Protein AF-A0A920E3K7-F1 (afdb_monomer)

Sequence (68 aa):
MLFLPNILSKNVPSGESEKDNKIIKEHGVIKNFNFKPKNHLELAENLGLLDYKKAIKISGSRFFNFKE

Solvent-accessible surface area (backbone atoms only — not comparable to full-atom values): 4810 Å² total; per-residue (Å²): 130,92,80,73,76,83,84,79,59,92,85,57,79,81,66,93,53,82,86,54,62,77,87,89,77,86,82,87,78,86,80,85,67,101,56,88,82,74,54,74,64,60,48,32,48,76,69,53,38,42,34,57,71,61,17,35,74,76,71,34,86,97,46,75,32,80,45,134

Structure (mmCIF, N/CA/C/O backbone):
data_AF-A0A920E3K7-F1
#
_entry.id   AF-A0A920E3K7-F1
#
loop_
_atom_site.group_PDB
_atom_site.id
_atom_site.type_symbol
_atom_site.label_atom_id
_atom_site.label_alt_id
_atom_site.label_comp_id
_atom_site.label_asym_id
_atom_site.label_entity_id
_atom_site.label_seq_id
_atom_site.pdbx_PDB_ins_code
_atom_site.Cartn_x
_atom_site.Cartn_y
_atom_site.Cartn_z
_atom_site.occupancy
_atom_site.B_iso_or_equiv
_atom_site.auth_seq_id
_atom_site.auth_comp_id
_atom_site.auth_asym_id
_atom_site.auth_atom_id
_atom_site.pdbx_PDB_model_num
ATOM 1 N N . MET A 1 1 ? 28.879 -17.292 -0.224 1.00 62.53 1 MET A N 1
ATOM 2 C CA . MET A 1 1 ? 27.960 -17.344 -1.385 1.00 62.53 1 MET A CA 1
ATOM 3 C C . MET A 1 1 ? 26.505 -16.967 -1.049 1.00 62.53 1 MET A C 1
ATOM 5 O O . MET A 1 1 ? 25.695 -16.933 -1.957 1.00 62.53 1 MET A O 1
ATOM 9 N N . LEU A 1 2 ? 26.159 -16.628 0.206 1.00 87.44 2 LEU A N 1
ATOM 10 C CA . LEU A 1 2 ? 24.769 -16.373 0.638 1.00 87.44 2 LEU A CA 1
ATOM 11 C C . LEU A 1 2 ? 24.212 -14.967 0.321 1.00 87.44 2 LEU A C 1
ATOM 13 O O . LEU A 1 2 ? 23.040 -14.722 0.568 1.00 87.44 2 LEU A O 1
ATOM 17 N N . PHE A 1 3 ? 25.030 -14.044 -0.199 1.00 91.44 3 PHE A N 1
ATOM 18 C CA . PHE A 1 3 ? 24.657 -12.629 -0.373 1.00 91.44 3 PHE A CA 1
ATOM 19 C C . PHE A 1 3 ? 24.643 -12.154 -1.831 1.00 91.44 3 PHE A C 1
ATOM 21 O O . PHE A 1 3 ? 24.421 -10.973 -2.078 1.00 91.44 3 PHE A O 1
ATOM 28 N N . LEU A 1 4 ? 24.911 -13.039 -2.798 1.00 93.56 4 LEU A N 1
ATOM 29 C CA . LEU A 1 4 ? 24.885 -12.653 -4.207 1.00 93.56 4 LEU A CA 1
ATOM 30 C C . LEU A 1 4 ? 23.425 -12.650 -4.699 1.00 93.56 4 LEU A C 1
ATOM 32 O O . LEU A 1 4 ? 22.786 -13.703 -4.643 1.00 93.56 4 LEU A O 1
ATOM 36 N N . PRO A 1 5 ? 22.884 -11.508 -5.163 1.00 93.00 5 PRO A N 1
ATOM 37 C CA . PRO A 1 5 ? 21.542 -11.456 -5.727 1.00 93.00 5 PRO A CA 1
ATOM 38 C C . PRO A 1 5 ? 21.489 -12.134 -7.102 1.00 93.00 5 PRO A C 1
ATOM 40 O O . PRO A 1 5 ? 22.510 -12.499 -7.688 1.00 93.00 5 PRO A O 1
ATOM 43 N N . ASN A 1 6 ? 20.276 -12.289 -7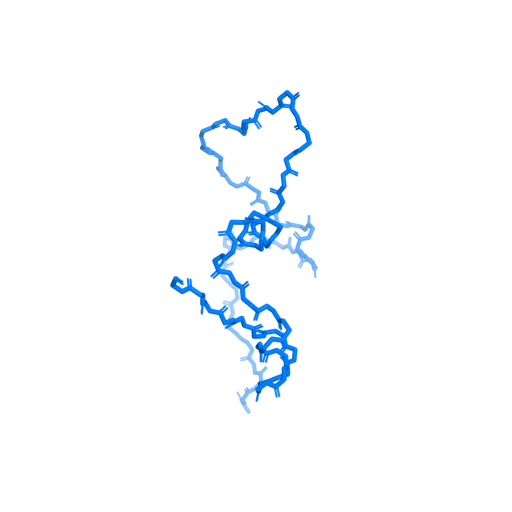.633 1.00 93.69 6 ASN A N 1
ATOM 44 C CA . ASN A 1 6 ? 20.079 -12.874 -8.954 1.00 93.69 6 ASN A CA 1
ATOM 45 C C . ASN A 1 6 ? 20.586 -11.946 -10.075 1.00 93.69 6 ASN A C 1
ATOM 47 O O . ASN A 1 6 ? 20.509 -10.721 -9.964 1.00 93.69 6 ASN A O 1
ATOM 51 N N . ILE A 1 7 ? 21.055 -12.534 -11.178 1.00 95.38 7 ILE A N 1
ATOM 52 C CA . ILE A 1 7 ? 21.483 -11.791 -12.370 1.00 95.38 7 ILE A CA 1
ATOM 53 C C . ILE A 1 7 ? 20.244 -11.231 -13.074 1.00 95.38 7 ILE A C 1
ATOM 55 O O . ILE A 1 7 ? 19.269 -11.947 -13.314 1.00 95.38 7 ILE A O 1
ATOM 59 N N . LEU A 1 8 ? 20.284 -9.946 -13.423 1.00 95.06 8 LEU A N 1
ATOM 60 C CA . LEU A 1 8 ? 19.185 -9.288 -14.124 1.00 95.06 8 LEU A CA 1
ATOM 61 C C . LEU A 1 8 ? 19.071 -9.790 -15.570 1.00 95.06 8 LEU A C 1
ATOM 63 O O . LEU A 1 8 ? 20.067 -9.991 -16.266 1.00 95.06 8 LEU A O 1
ATOM 67 N N . SER A 1 9 ? 17.835 -9.960 -16.042 1.00 96.50 9 SER A N 1
ATOM 68 C CA . SER A 1 9 ? 17.571 -10.219 -17.460 1.00 96.50 9 SER A CA 1
ATOM 69 C C . SER A 1 9 ? 17.939 -8.999 -18.305 1.00 96.50 9 SER A C 1
ATOM 71 O O . SER A 1 9 ? 17.786 -7.862 -17.867 1.00 96.50 9 SER A O 1
ATOM 73 N N . LYS A 1 10 ? 18.334 -9.232 -19.561 1.00 95.75 10 LYS A N 1
ATOM 74 C CA . LYS A 1 10 ? 18.655 -8.174 -20.536 1.00 95.75 10 LYS A CA 1
ATOM 75 C C . LYS A 1 10 ? 17.504 -7.191 -20.780 1.00 95.75 10 LYS A C 1
ATOM 77 O O . LYS A 1 10 ? 17.745 -6.082 -21.238 1.00 95.75 10 LYS A O 1
ATOM 82 N N . ASN A 1 11 ? 16.269 -7.602 -20.491 1.00 94.88 11 ASN A N 1
ATOM 83 C CA . ASN A 1 11 ? 15.077 -6.774 -20.675 1.00 94.88 11 ASN A CA 1
ATOM 84 C C . ASN A 1 11 ? 14.768 -5.877 -19.464 1.00 94.88 11 ASN A C 1
ATOM 86 O O . ASN A 1 11 ? 13.853 -5.059 -19.541 1.00 94.88 11 ASN A O 1
ATOM 90 N N . VAL A 1 12 ? 15.469 -6.048 -18.338 1.00 95.31 12 VAL A N 1
ATOM 91 C CA . VAL A 1 12 ? 15.259 -5.219 -17.146 1.00 95.31 12 VAL A CA 1
ATOM 92 C C . VAL A 1 12 ? 15.852 -3.833 -17.416 1.00 95.31 12 VAL A C 1
ATOM 94 O O . VAL A 1 12 ? 17.021 -3.746 -17.795 1.00 95.31 12 VAL A O 1
ATOM 97 N N . PRO A 1 13 ? 15.080 -2.745 -17.255 1.00 93.75 13 PRO A N 1
ATOM 98 C CA . PRO A 1 13 ? 15.613 -1.402 -17.426 1.00 93.75 13 PRO A CA 1
ATOM 99 C C . PRO A 1 13 ? 16.668 -1.103 -16.355 1.00 93.75 13 PRO A C 1
ATOM 101 O O . PRO A 1 13 ? 16.490 -1.448 -15.189 1.00 93.75 13 PRO A O 1
ATOM 104 N N . SER A 1 14 ? 17.749 -0.431 -16.748 1.00 94.31 14 SER A N 1
ATOM 105 C CA . SER A 1 14 ? 18.721 0.114 -15.798 1.00 94.31 14 SER A CA 1
ATOM 106 C C . SER A 1 14 ? 18.081 1.211 -14.946 1.00 94.31 14 SER A C 1
ATOM 108 O O . SER A 1 14 ? 17.338 2.040 -15.474 1.00 94.31 14 SER A O 1
ATOM 110 N N . GLY A 1 15 ? 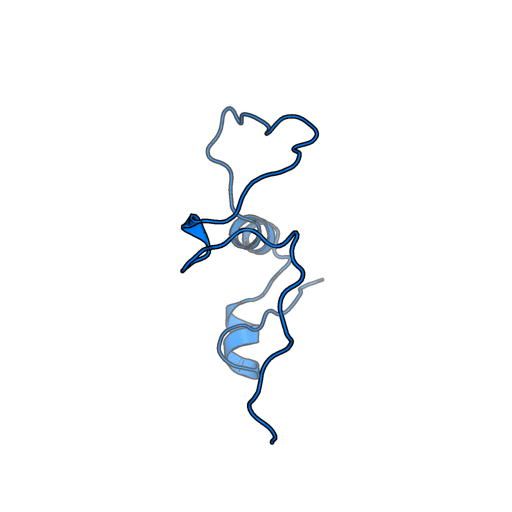18.407 1.235 -13.656 1.00 95.50 15 GLY A N 1
ATOM 111 C CA . GLY A 1 15 ? 17.934 2.230 -12.697 1.00 95.50 15 GLY A CA 1
ATOM 112 C C . GLY A 1 15 ? 18.665 2.098 -11.361 1.00 95.50 15 GLY A C 1
ATOM 113 O O . GLY A 1 15 ? 19.233 1.044 -11.067 1.00 95.50 15 GLY A O 1
ATOM 114 N N . GLU A 1 16 ? 18.661 3.168 -10.574 1.00 96.12 16 GLU A N 1
ATOM 115 C CA . GLU A 1 16 ? 19.278 3.238 -9.245 1.00 96.12 16 GLU A CA 1
ATOM 116 C C . GLU A 1 16 ? 18.234 3.163 -8.124 1.00 96.12 16 GLU A C 1
ATOM 118 O O . GLU A 1 16 ? 18.542 2.728 -7.014 1.00 96.12 16 GLU A O 1
ATOM 123 N N . SER A 1 17 ? 16.992 3.573 -8.403 1.00 96.50 17 SER A N 1
ATOM 124 C CA . SER A 1 17 ? 15.909 3.613 -7.417 1.00 96.50 17 SER A CA 1
ATOM 125 C C . SER A 1 17 ? 14.538 3.344 -8.036 1.00 96.50 17 SER A C 1
ATOM 127 O O . SER A 1 17 ? 14.377 3.255 -9.254 1.00 96.50 17 SER A O 1
ATOM 129 N N . GLU A 1 18 ? 13.506 3.287 -7.196 1.00 95.81 18 GLU A N 1
ATOM 130 C CA . GLU A 1 18 ? 12.115 3.160 -7.627 1.00 95.81 18 GLU A CA 1
ATOM 131 C C . GLU A 1 18 ? 11.642 4.296 -8.550 1.00 95.81 18 GLU A C 1
ATOM 133 O O . GLU A 1 18 ? 10.646 4.130 -9.254 1.00 95.81 18 GLU A O 1
ATOM 138 N N . LYS A 1 19 ? 12.357 5.429 -8.577 1.00 96.69 19 LYS A N 1
ATOM 139 C CA . LYS A 1 19 ? 12.068 6.570 -9.458 1.00 96.69 19 LYS A CA 1
ATOM 140 C C . LYS A 1 19 ? 12.385 6.286 -10.928 1.00 96.69 19 LYS A C 1
ATOM 142 O O . LYS A 1 19 ? 11.809 6.936 -11.793 1.00 96.69 19 LYS A O 1
ATOM 147 N N . ASP A 1 20 ? 13.248 5.309 -11.201 1.00 96.75 20 ASP A N 1
ATOM 148 C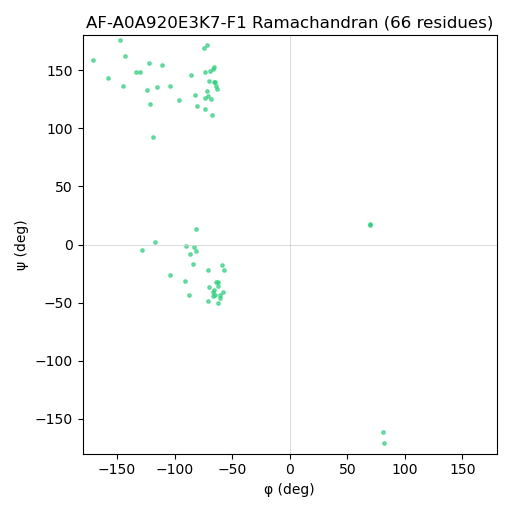 CA . ASP A 1 20 ? 13.657 4.923 -12.558 1.00 96.75 20 ASP A CA 1
ATOM 149 C C . ASP A 1 20 ? 12.749 3.833 -13.155 1.00 96.75 20 ASP A C 1
ATOM 151 O O . ASP A 1 20 ? 12.918 3.410 -14.305 1.00 96.75 20 ASP A O 1
ATOM 155 N N . ASN A 1 21 ? 11.761 3.370 -12.378 1.00 96.56 21 ASN A N 1
ATOM 156 C CA . ASN A 1 21 ? 10.801 2.372 -12.823 1.00 96.56 21 ASN A CA 1
ATOM 157 C C . ASN A 1 21 ? 9.956 2.906 -13.984 1.00 96.56 21 ASN A C 1
ATOM 159 O O . ASN A 1 21 ? 9.391 3.998 -13.937 1.00 96.56 21 ASN A O 1
ATOM 163 N N . LYS A 1 22 ? 9.809 2.081 -15.024 1.00 95.62 22 LYS A N 1
ATOM 164 C CA . LYS A 1 22 ? 9.000 2.407 -16.202 1.00 95.62 22 LYS A CA 1
ATOM 165 C C . LYS A 1 22 ? 7.601 1.815 -16.067 1.00 95.62 22 LYS A C 1
ATOM 167 O O . LYS A 1 22 ? 7.452 0.602 -15.932 1.00 95.62 22 LYS A O 1
ATOM 172 N N . ILE A 1 23 ? 6.573 2.657 -16.167 1.00 95.12 23 ILE A N 1
ATOM 173 C CA . ILE A 1 23 ? 5.183 2.207 -16.309 1.00 95.12 23 ILE A CA 1
ATOM 174 C C . ILE A 1 23 ? 5.006 1.673 -17.734 1.00 95.12 23 ILE A C 1
ATOM 176 O O . ILE A 1 23 ? 5.156 2.409 -18.704 1.00 95.12 23 ILE A O 1
ATOM 180 N N . ILE A 1 24 ? 4.712 0.379 -17.862 1.00 96.25 24 ILE A N 1
ATOM 181 C CA . ILE A 1 24 ? 4.570 -0.285 -19.171 1.00 96.25 24 ILE A CA 1
ATOM 182 C C . ILE A 1 24 ? 3.119 -0.230 -19.664 1.00 96.25 24 ILE A C 1
ATOM 184 O O . ILE A 1 24 ? 2.864 -0.199 -20.867 1.00 96.25 24 ILE A O 1
ATOM 188 N N . LYS A 1 25 ? 2.153 -0.245 -18.740 1.00 96.25 25 LYS A N 1
ATOM 189 C CA . LYS A 1 25 ? 0.725 -0.259 -19.051 1.00 96.25 25 LYS A CA 1
ATOM 190 C C . LYS A 1 25 ? -0.083 0.259 -17.869 1.00 96.25 25 LYS A C 1
ATOM 192 O O . LYS A 1 25 ? 0.201 -0.094 -16.728 1.00 96.25 25 LYS A O 1
ATOM 197 N N . GLU A 1 26 ? -1.142 0.994 -18.174 1.00 96.75 26 GLU A N 1
ATOM 198 C CA . GLU A 1 26 ? -2.181 1.394 -17.227 1.00 96.75 26 GLU A CA 1
ATOM 199 C C . GLU A 1 26 ? -3.542 0.888 -17.721 1.00 96.75 26 GLU A C 1
ATOM 201 O O . GLU A 1 26 ? -3.726 0.600 -18.909 1.00 96.75 26 GLU A O 1
ATOM 206 N N . HIS A 1 27 ? -4.494 0.714 -16.805 1.00 97.50 27 HIS A N 1
ATOM 207 C CA . HIS A 1 27 ? -5.827 0.228 -17.143 1.00 97.50 27 HIS A CA 1
ATOM 208 C C . HIS A 1 27 ? -6.901 0.885 -16.275 1.00 97.50 27 HIS A C 1
ATOM 210 O O . HIS A 1 27 ? -6.753 0.971 -15.058 1.00 97.50 27 HIS A O 1
ATOM 216 N N . GLY A 1 28 ? -8.004 1.290 -16.909 1.00 96.25 28 GLY A N 1
ATOM 217 C CA . GLY A 1 28 ? -9.093 2.018 -16.261 1.00 96.25 28 GLY A CA 1
ATOM 218 C C . GLY A 1 28 ? -8.815 3.516 -16.131 1.00 96.25 28 GLY A C 1
ATOM 219 O O . GLY A 1 28 ? -7.868 4.043 -16.707 1.00 96.25 28 GLY A O 1
ATOM 220 N N . VAL A 1 29 ? -9.677 4.205 -15.384 1.00 94.62 29 VAL A N 1
ATOM 221 C CA . VAL A 1 29 ? -9.545 5.636 -15.090 1.00 94.62 29 VAL A CA 1
ATOM 222 C C . VAL A 1 29 ? -9.540 5.851 -13.582 1.00 94.62 29 VAL A C 1
ATOM 224 O O . VAL A 1 29 ? -10.374 5.294 -12.864 1.00 94.62 29 VAL A O 1
ATOM 227 N N . ILE A 1 30 ? -8.598 6.660 -13.094 1.00 93.88 30 ILE A N 1
ATOM 228 C CA . ILE A 1 30 ? -8.553 7.048 -11.682 1.00 93.88 30 ILE A CA 1
ATOM 229 C C . ILE A 1 30 ? -9.760 7.945 -11.405 1.00 93.88 30 ILE A C 1
ATOM 231 O O . ILE A 1 30 ? -9.993 8.937 -12.096 1.00 93.88 30 ILE A O 1
ATOM 235 N N . LYS A 1 31 ? -10.561 7.575 -10.404 1.00 94.94 31 LYS A N 1
ATOM 236 C CA . LYS A 1 31 ? -11.794 8.291 -10.081 1.00 94.94 31 LYS A CA 1
ATOM 237 C C . LYS A 1 31 ? -11.479 9.654 -9.466 1.00 94.94 31 LYS A C 1
ATOM 239 O O . LYS A 1 31 ? -10.792 9.734 -8.452 1.00 94.94 31 LYS A O 1
ATOM 244 N N . ASN A 1 32 ? -12.072 10.701 -10.033 1.00 94.81 32 ASN A N 1
ATOM 245 C CA . ASN A 1 32 ? -12.110 12.017 -9.410 1.00 94.81 32 ASN A CA 1
ATOM 246 C C . ASN A 1 32 ? -13.248 12.061 -8.386 1.00 94.81 32 ASN A C 1
ATOM 248 O O . ASN A 1 32 ? -14.386 11.687 -8.684 1.00 94.81 32 ASN A O 1
ATOM 252 N N . PHE A 1 33 ? -12.932 12.495 -7.170 1.00 95.69 33 PHE A N 1
ATOM 253 C CA . PHE A 1 33 ? -13.900 12.634 -6.089 1.00 95.69 33 PHE A CA 1
ATOM 254 C C . PHE A 1 33 ? -14.244 14.110 -5.891 1.00 95.69 33 PHE A C 1
ATOM 256 O O . PHE A 1 33 ? -13.355 14.952 -5.821 1.00 95.69 33 PHE A O 1
ATOM 263 N N . ASN A 1 34 ? -15.531 14.415 -5.714 1.00 97.00 34 ASN A N 1
ATOM 264 C CA . ASN A 1 34 ? -16.005 15.769 -5.381 1.00 97.00 34 ASN A CA 1
ATOM 265 C C . ASN A 1 34 ? -15.882 16.075 -3.873 1.00 97.00 34 ASN A C 1
ATOM 267 O O . ASN A 1 34 ? -16.485 17.015 -3.363 1.00 97.00 34 ASN A O 1
ATOM 271 N N . PHE A 1 35 ? -15.144 15.241 -3.143 1.00 95.88 35 PHE A N 1
ATOM 272 C CA . PHE A 1 35 ? -14.885 15.334 -1.712 1.00 95.88 35 PHE A CA 1
ATOM 273 C C . PHE A 1 35 ? -13.447 14.893 -1.439 1.00 95.88 35 PHE A C 1
ATOM 275 O O . PHE A 1 35 ? -12.835 14.215 -2.265 1.00 95.88 35 PHE A O 1
ATOM 282 N N . LYS A 1 36 ? -12.909 15.238 -0.265 1.00 95.19 36 LYS A N 1
ATOM 283 C CA . LYS A 1 36 ? -11.584 14.770 0.155 1.00 95.19 36 LYS A CA 1
ATOM 284 C C . LYS A 1 36 ? -11.635 13.253 0.405 1.00 95.19 36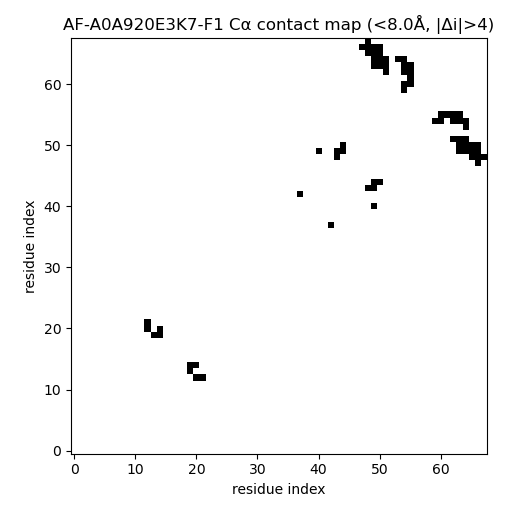 LYS A C 1
ATOM 286 O O . LYS A 1 36 ? -12.303 12.847 1.361 1.00 95.19 36 LYS A O 1
ATOM 291 N N . PRO A 1 37 ? -10.976 12.412 -0.415 1.00 95.25 37 PRO A N 1
ATOM 292 C CA . PRO A 1 37 ? -10.999 10.973 -0.202 1.00 95.25 37 PRO A CA 1
ATOM 293 C C . PRO A 1 37 ? -10.322 10.641 1.130 1.00 95.25 37 PRO A C 1
ATOM 295 O O . PRO A 1 37 ? -9.275 11.198 1.464 1.00 95.25 37 PRO A O 1
ATOM 298 N N . LYS A 1 38 ? -10.939 9.735 1.886 1.00 95.44 38 LYS A N 1
ATOM 299 C CA . LYS A 1 38 ? -10.358 9.161 3.102 1.00 95.44 38 LYS A CA 1
ATOM 300 C C . LYS A 1 38 ? -9.477 7.975 2.725 1.00 95.44 38 LYS A C 1
ATOM 302 O O . LYS A 1 38 ? -9.795 7.248 1.781 1.00 95.44 38 LYS A O 1
ATOM 307 N N . ASN A 1 39 ? -8.389 7.762 3.458 1.00 95.06 39 ASN A N 1
ATOM 308 C CA . ASN A 1 39 ? -7.587 6.549 3.283 1.00 95.06 39 ASN A CA 1
ATOM 309 C C . ASN A 1 39 ? -8.304 5.323 3.893 1.00 95.06 39 ASN A C 1
ATOM 311 O O . ASN A 1 39 ? -9.300 5.452 4.606 1.00 95.06 39 ASN A O 1
ATOM 315 N N . HIS A 1 40 ? -7.803 4.119 3.611 1.00 92.31 40 HIS A N 1
ATOM 316 C CA . HIS A 1 40 ? -8.447 2.879 4.058 1.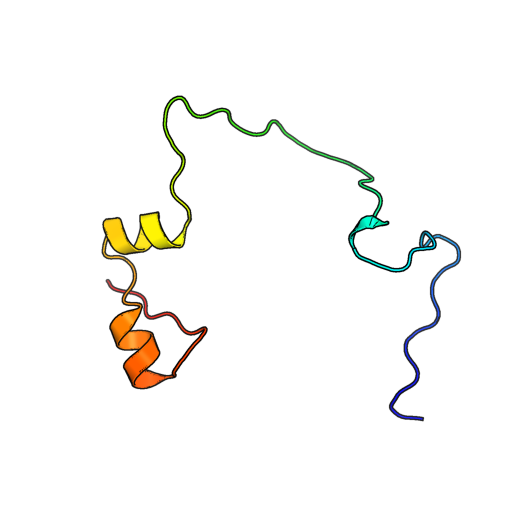00 92.31 40 HIS A CA 1
ATOM 317 C C . HIS A 1 40 ? -8.514 2.733 5.590 1.00 92.31 40 HIS A C 1
ATOM 319 O O . HIS A 1 40 ? -9.484 2.169 6.090 1.00 92.31 40 HIS A O 1
ATOM 325 N N . LEU A 1 41 ? -7.534 3.261 6.335 1.00 90.25 41 LEU A N 1
ATOM 326 C CA . LEU A 1 41 ? -7.525 3.213 7.802 1.00 90.25 41 LEU A CA 1
ATOM 327 C C . LEU A 1 41 ? -8.584 4.139 8.387 1.00 90.25 41 LEU A C 1
ATOM 329 O O . LEU A 1 41 ? -9.388 3.704 9.199 1.00 90.25 41 LEU A O 1
ATOM 333 N N . GLU A 1 42 ? -8.642 5.384 7.914 1.00 92.06 42 GLU A N 1
ATOM 334 C CA . GLU A 1 42 ? -9.668 6.346 8.321 1.00 92.06 42 GLU A CA 1
ATOM 335 C C . GLU A 1 42 ? -11.075 5.817 8.034 1.00 92.06 42 GLU A C 1
ATOM 337 O O . GLU A 1 42 ? -11.987 6.005 8.836 1.00 92.06 42 GLU A O 1
ATOM 342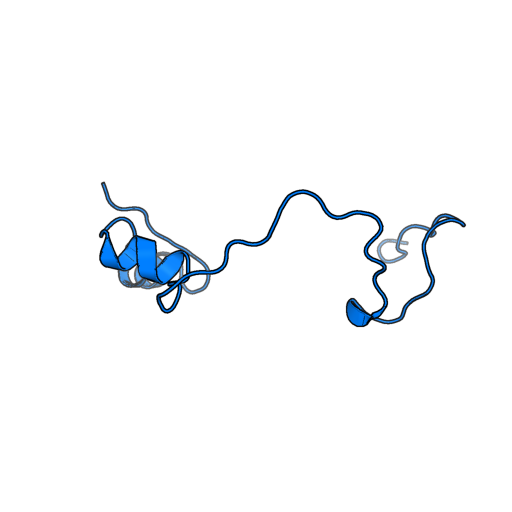 N N . LEU A 1 43 ? -11.285 5.172 6.883 1.00 93.94 43 LEU A N 1
ATOM 343 C CA . LEU A 1 43 ? -12.567 4.547 6.564 1.00 93.94 43 LEU A CA 1
ATOM 344 C C . LEU A 1 43 ? -12.897 3.434 7.559 1.00 93.94 43 LEU A C 1
ATOM 346 O O . LEU A 1 43 ? -13.982 3.441 8.134 1.00 93.94 43 LEU A O 1
ATOM 350 N N . ALA A 1 44 ? -11.962 2.516 7.790 1.00 92.31 44 ALA A N 1
ATOM 351 C CA . ALA A 1 44 ? -12.174 1.379 8.672 1.00 92.31 44 ALA A CA 1
ATOM 352 C C . ALA A 1 44 ? -12.374 1.787 10.143 1.00 92.31 44 ALA A C 1
ATOM 354 O O . ALA A 1 44 ? -13.238 1.228 10.812 1.00 92.31 44 ALA A O 1
ATOM 355 N N . GLU A 1 45 ? -11.643 2.787 10.641 1.00 90.06 45 GLU A N 1
ATOM 356 C CA . GLU A 1 45 ? -11.839 3.335 11.989 1.00 90.06 45 GLU A CA 1
ATOM 357 C C . GLU A 1 45 ? -13.194 4.038 12.126 1.00 90.06 45 GLU A C 1
ATOM 359 O O . GLU A 1 45 ? -13.914 3.791 13.093 1.00 90.06 45 GLU A O 1
ATOM 364 N N . ASN A 1 46 ? -13.584 4.859 11.142 1.00 92.31 46 ASN A N 1
ATOM 365 C CA . ASN A 1 46 ? -14.878 5.552 11.152 1.00 92.31 46 ASN A CA 1
ATOM 366 C C . ASN A 1 46 ? -16.067 4.586 11.084 1.00 92.31 46 ASN A C 1
ATOM 368 O O . ASN A 1 46 ? -17.123 4.876 11.637 1.00 92.31 46 ASN A O 1
ATOM 372 N N . LEU A 1 47 ? -15.899 3.456 10.396 1.00 93.88 47 LEU A N 1
ATOM 373 C CA . LEU A 1 47 ? -16.901 2.393 10.315 1.00 93.88 47 LEU A CA 1
ATOM 374 C C . LEU A 1 47 ? -16.855 1.442 11.520 1.00 93.88 47 LEU A C 1
ATOM 376 O O . LEU A 1 47 ? -17.663 0.525 11.592 1.00 93.88 47 LEU A O 1
ATOM 380 N N . GLY A 1 48 ? -15.918 1.637 12.455 1.00 91.75 48 GLY A N 1
ATOM 381 C CA . GLY A 1 48 ? -15.765 0.773 13.622 1.00 91.75 48 GLY A CA 1
ATOM 382 C C . GLY A 1 48 ? -15.248 -0.630 13.300 1.00 91.75 48 GLY A C 1
ATOM 383 O O . GLY A 1 48 ? -15.369 -1.498 14.149 1.00 91.75 48 GLY A O 1
ATOM 384 N N . LEU A 1 49 ? -14.653 -0.848 12.122 1.00 93.19 49 LEU A N 1
ATOM 385 C CA . LEU A 1 49 ? -14.178 -2.152 11.637 1.00 93.19 49 LEU A CA 1
ATOM 386 C C . LEU A 1 49 ? -12.779 -2.522 12.149 1.00 93.19 49 LEU A C 1
ATOM 388 O O . LEU A 1 49 ? -12.369 -3.677 12.054 1.00 93.19 49 LEU A O 1
ATOM 392 N N . LEU A 1 50 ? -12.016 -1.551 12.664 1.00 92.69 50 LEU A N 1
ATOM 393 C CA . LEU A 1 50 ? -10.659 -1.757 13.178 1.00 92.69 50 LEU A CA 1
ATOM 394 C C . LEU A 1 50 ? -10.468 -1.156 14.581 1.00 92.69 50 LEU A C 1
ATOM 396 O O . LEU A 1 50 ? -11.043 -0.126 14.934 1.00 92.69 50 LEU A O 1
ATOM 400 N N . ASP A 1 51 ? -9.606 -1.796 15.378 1.00 89.25 51 ASP A N 1
ATOM 401 C CA . ASP A 1 51 ? -9.055 -1.281 16.634 1.00 89.25 51 ASP A CA 1
ATOM 402 C C . ASP A 1 51 ? -7.529 -1.164 16.580 1.00 89.25 51 ASP A C 1
ATOM 404 O O . ASP A 1 51 ? -6.791 -2.101 16.908 1.00 89.25 51 ASP A O 1
ATOM 408 N N . TYR A 1 52 ? -7.029 0.006 16.195 1.00 87.44 52 TYR A N 1
ATOM 409 C CA . TYR A 1 52 ? -5.586 0.216 16.136 1.00 87.44 52 TYR A CA 1
ATOM 410 C C . TYR A 1 52 ? -4.944 0.279 17.531 1.00 87.44 52 TYR A C 1
ATOM 412 O O . TYR A 1 52 ? -3.859 -0.260 17.756 1.00 87.44 52 TYR A O 1
ATOM 420 N N . LYS A 1 53 ? -5.642 0.865 18.514 1.00 87.62 53 LYS A N 1
ATOM 421 C CA . LYS A 1 53 ? -5.139 0.981 19.893 1.00 87.62 53 LYS A CA 1
ATOM 422 C C . LYS A 1 53 ? -4.981 -0.391 20.544 1.00 87.62 53 LYS A C 1
ATOM 424 O O . LYS A 1 53 ? -3.968 -0.653 21.193 1.00 87.62 53 LYS A O 1
ATOM 429 N N . LYS A 1 54 ? -5.961 -1.276 20.352 1.00 90.44 54 LYS A N 1
ATOM 430 C CA . LYS A 1 54 ? -5.904 -2.652 20.853 1.00 90.44 54 LYS A CA 1
ATOM 431 C C . LYS A 1 54 ? -4.805 -3.451 20.154 1.00 90.44 54 LYS A C 1
ATOM 433 O O . LYS A 1 54 ? -4.076 -4.163 20.837 1.00 90.44 54 LYS A O 1
ATOM 438 N N . ALA A 1 55 ? -4.632 -3.283 18.841 1.00 92.50 55 ALA A N 1
ATOM 439 C CA . ALA A 1 55 ? -3.559 -3.944 18.100 1.00 92.50 55 ALA A CA 1
ATOM 440 C C . ALA A 1 55 ? -2.164 -3.548 18.612 1.00 92.50 55 ALA A C 1
ATOM 442 O O . ALA A 1 55 ? -1.349 -4.424 18.898 1.00 92.50 55 ALA A O 1
ATOM 443 N N . ILE A 1 56 ? -1.924 -2.249 18.839 1.00 94.00 56 ILE A N 1
ATOM 444 C CA . ILE A 1 56 ? -0.660 -1.761 19.417 1.00 94.00 56 ILE A CA 1
ATOM 445 C C . ILE A 1 56 ? -0.427 -2.354 20.806 1.00 94.00 56 ILE A C 1
ATOM 447 O O . ILE A 1 56 ? 0.686 -2.776 21.111 1.00 94.00 56 ILE A O 1
ATOM 451 N N . LYS A 1 57 ? -1.467 -2.407 21.646 1.00 94.31 57 LYS A N 1
ATOM 452 C CA . LYS A 1 57 ? -1.349 -2.943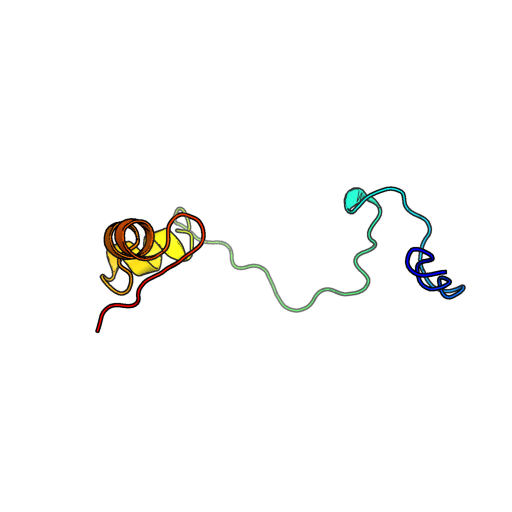 23.007 1.00 94.31 57 LYS A CA 1
ATOM 453 C C . LYS A 1 57 ? -0.943 -4.421 23.027 1.00 94.31 57 LYS A C 1
ATOM 455 O O . LYS A 1 57 ? -0.238 -4.828 23.943 1.00 94.31 57 LYS A O 1
ATOM 460 N N . ILE A 1 58 ? -1.415 -5.216 22.067 1.00 94.56 58 ILE A N 1
ATOM 461 C CA . ILE A 1 58 ? -1.182 -6.668 22.038 1.00 94.56 58 ILE A CA 1
ATOM 462 C C . ILE A 1 58 ? 0.129 -7.011 21.317 1.00 94.56 58 ILE A C 1
ATOM 464 O O . ILE A 1 58 ? 0.874 -7.864 21.793 1.00 94.56 58 ILE A O 1
ATOM 468 N N . SER A 1 59 ? 0.414 -6.364 20.183 1.00 94.81 59 SER A N 1
ATOM 469 C CA . SER A 1 59 ? 1.476 -6.792 19.255 1.00 94.81 59 SER A CA 1
ATOM 470 C C . SER A 1 59 ? 2.466 -5.689 18.865 1.00 94.81 59 SER A C 1
ATOM 472 O O . SER A 1 59 ? 3.452 -5.966 18.187 1.00 94.81 59 SER A O 1
ATOM 474 N N . GLY A 1 60 ? 2.246 -4.443 19.292 1.00 91.50 60 GLY A N 1
ATOM 475 C CA . GLY A 1 60 ? 3.087 -3.302 18.926 1.00 91.50 60 GLY A CA 1
ATOM 476 C C . GLY A 1 60 ? 2.766 -2.711 17.546 1.00 91.50 60 GLY A C 1
ATOM 477 O O . GLY A 1 60 ? 1.672 -2.868 17.007 1.00 91.50 60 GLY A O 1
ATOM 478 N N . SER A 1 61 ? 3.711 -1.953 16.981 1.00 91.44 61 SER A N 1
ATOM 479 C CA . SER A 1 61 ? 3.513 -1.226 15.716 1.00 91.44 61 SER A CA 1
ATOM 480 C C . SER A 1 61 ? 3.327 -2.156 14.510 1.00 91.44 61 SER A C 1
ATOM 482 O O . SER A 1 61 ? 3.931 -3.223 14.471 1.00 91.44 61 SER A O 1
ATOM 484 N N . ARG A 1 62 ? 2.615 -1.682 13.475 1.00 90.88 62 ARG A N 1
ATOM 485 C CA . ARG A 1 62 ? 2.358 -2.388 12.196 1.00 90.88 62 ARG A CA 1
ATOM 486 C C . ARG A 1 62 ? 1.410 -3.596 12.290 1.00 90.88 62 ARG A C 1
ATOM 488 O O . ARG A 1 62 ? 1.343 -4.379 11.348 1.00 90.88 62 ARG A O 1
ATOM 495 N N . PHE A 1 63 ? 0.642 -3.700 13.374 1.00 91.50 63 PHE A N 1
ATOM 496 C CA . PHE A 1 63 ? -0.452 -4.662 13.528 1.00 91.50 63 PHE A CA 1
ATOM 497 C C . PHE A 1 63 ? -1.816 -3.965 13.539 1.00 91.50 63 PHE A C 1
ATOM 499 O O . PHE A 1 63 ? -1.932 -2.804 13.930 1.00 91.50 63 PHE A O 1
ATOM 506 N N . PHE A 1 64 ? -2.856 -4.704 13.149 1.00 90.62 64 PHE A N 1
ATOM 507 C CA . PHE A 1 64 ? -4.249 -4.256 13.140 1.00 90.62 64 PHE A CA 1
ATOM 508 C C . PHE A 1 64 ? -5.136 -5.327 13.771 1.00 90.62 64 PHE A C 1
ATOM 510 O O . PHE A 1 64 ? -4.854 -6.518 13.652 1.00 90.62 64 PHE A O 1
ATOM 517 N N . ASN A 1 65 ? -6.213 -4.906 14.429 1.00 90.69 65 ASN A N 1
ATOM 518 C CA . ASN A 1 65 ? -7.205 -5.803 15.007 1.00 90.69 65 ASN A CA 1
ATOM 519 C C . ASN A 1 65 ? -8.566 -5.494 14.388 1.00 90.69 65 ASN A C 1
ATOM 521 O O . ASN A 1 65 ? -9.042 -4.371 14.535 1.00 90.69 65 ASN A O 1
ATOM 525 N N . PHE A 1 66 ? -9.191 -6.471 13.739 1.00 90.12 66 PHE A N 1
ATOM 526 C CA . PHE A 1 66 ? -10.546 -6.319 13.214 1.00 90.12 66 PHE A CA 1
ATOM 527 C C . PHE A 1 66 ? -11.590 -6.346 14.336 1.00 90.12 66 PHE A C 1
ATOM 529 O O . PHE A 1 66 ? -11.385 -6.963 15.387 1.00 90.12 66 PHE A O 1
ATOM 536 N N . LYS A 1 67 ? -12.678 -5.612 14.121 1.00 80.88 67 LYS A N 1
ATOM 537 C CA . LYS A 1 67 ? -13.873 -5.579 14.962 1.00 80.88 67 LYS A CA 1
ATOM 538 C C . LYS A 1 67 ? -15.037 -6.137 14.148 1.00 80.88 67 LYS A C 1
ATOM 540 O O . LYS A 1 67 ? -15.164 -5.802 12.972 1.00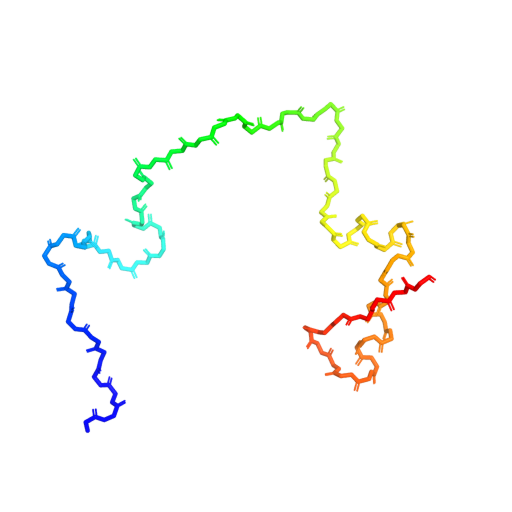 80.88 67 LYS A O 1
AT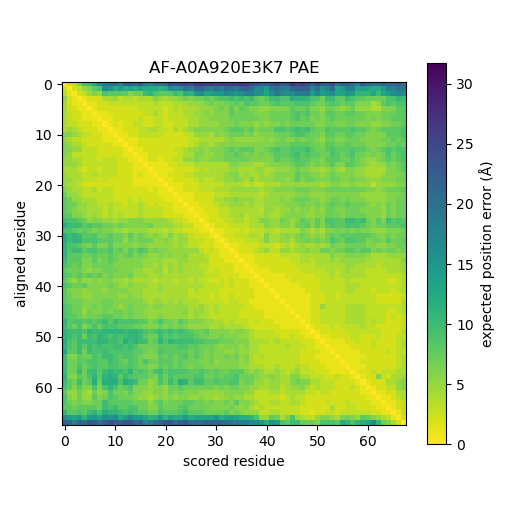OM 545 N N . GLU A 1 68 ? -15.826 -6.991 14.787 1.00 68.25 68 GLU A N 1
ATOM 546 C CA . GLU A 1 68 ? -17.135 -7.438 14.297 1.00 68.25 68 GLU A CA 1
ATOM 547 C C . GLU A 1 68 ? -18.228 -6.453 14.716 1.00 68.25 68 GLU A C 1
ATOM 549 O O . GLU A 1 68 ? -18.106 -5.886 15.832 1.00 68.25 68 GLU A O 1
#

Foldseek 3Di:
DVPDDDDDDPPDDDDDDPVSDDDPDDDDDDDDDPDDDDDPVVVCVVVVQWDPVVQCVPPRPPGIDGDD

Radius of gyration: 20.35 Å; Cα contacts (8 Å, |Δi|>4): 36; chains: 1; bounding box: 45×33×44 Å

Nearest PDB structures (foldseek):
  6x94-assembly1_A  TM=9.517E-01  e=9.541E-04  Methanosarcina mazei Go1
  6he1-assembly1_B  TM=9.224E-01  e=2.599E-03  Pseudomonas aeruginosa
  6he1-assembly1_A  TM=9.050E-01  e=2.097E-03  Pseudomonas aeruginosa
  6he3-assembly1_B  TM=9.251E-01  e=4.607E-03  Pseudomonas aeruginosa
  6hdz-assembly1_A  TM=9.072E-01  e=4.949E-03  Pseudomonas aeruginosa

Secondary structure (DSSP, 8-state):
-TTPPPPPPTTSPP-SSGGGPPP----S-PPP-SS-PPPHHHHHHHTT-B-HHHHHHHH-TT---B--

Mean predicted aligned error: 5.56 Å

pLDDT: mean 92.7, std 5.58, range [62.53, 97.5]